Protein AF-A0A2T5J6Q8-F1 (afdb_monomer)

Solvent-accessible surface area (backbone atoms only — not comparable to full-atom values): 10378 Å² total; per-residue (Å²): 131,84,78,81,74,82,70,79,68,81,69,88,67,84,71,76,89,73,63,91,81,61,60,64,75,91,40,50,71,37,87,93,76,71,40,64,40,94,81,60,69,71,75,81,66,90,75,74,87,77,55,73,67,57,53,36,55,52,50,24,49,55,26,52,78,68,70,37,41,68,60,24,29,52,34,50,35,55,56,31,53,76,70,72,45,83,78,64,61,40,92,75,63,45,74,68,48,54,56,50,50,47,50,71,74,37,57,90,63,51,67,58,66,59,58,26,25,76,70,60,41,36,40,61,52,40,65,76,71,38,90,87,56,75,89,75,48,73,76,66,30,48,86,80,79,58,86,87,58,77,77,77,77,69,76,76,84,76,81,129

Secondary structure (DSSP, 8-state):
-------------------TT-S-GGGEEETTTTEEPTT--S--SPPPS--HHHHHHHHHHHHHHTT-HHHHHHHHHHHHHHTTPPP--GGG--HHHHHHHHHHHSTTTS-HHHHHHHTT-HHHHHHHH-SS-----GGGGSPPPPTTS----PPP----

Radius of gyration: 21.28 Å; Cα contacts (8 Å, |Δi|>4): 113; chains: 1; bounding box: 55×49×58 Å

InterPro domains:
  IPR011990 Tetratricopeptide-like helical domain superfamily [SSF48452] (25-149)
  IPR012944 RagB/SusD domain [PF07980] (44-141)

Structure (mmCIF, N/CA/C/O backbone):
data_AF-A0A2T5J6Q8-F1
#
_entry.id   AF-A0A2T5J6Q8-F1
#
loop_
_atom_site.group_PDB
_atom_site.id
_atom_site.type_symbol
_atom_site.label_atom_id
_atom_site.label_alt_id
_atom_site.label_comp_id
_atom_site.label_asym_id
_atom_site.label_entity_id
_atom_site.label_seq_id
_atom_site.pdbx_PDB_ins_code
_atom_site.Cartn_x
_atom_site.Cartn_y
_atom_site.Cartn_z
_atom_site.occupancy
_atom_site.B_iso_or_equiv
_atom_site.auth_seq_id
_atom_site.auth_comp_id
_atom_site.auth_asym_id
_atom_site.auth_atom_id
_atom_site.pdbx_PDB_model_num
ATOM 1 N N . MET A 1 1 ? 38.660 14.877 3.325 1.00 34.12 1 MET A N 1
ATOM 2 C CA . MET A 1 1 ? 37.898 13.715 3.828 1.00 34.12 1 MET A CA 1
ATOM 3 C C . MET A 1 1 ? 36.644 13.608 2.988 1.00 34.12 1 MET A C 1
ATOM 5 O O . MET A 1 1 ? 35.801 14.487 3.091 1.00 34.12 1 MET A O 1
ATOM 9 N N . GLY A 1 2 ? 36.585 12.633 2.079 1.00 36.31 2 GLY A N 1
ATOM 10 C CA . GLY A 1 2 ? 35.403 12.426 1.245 1.00 36.31 2 GLY A CA 1
ATOM 11 C C . GLY A 1 2 ? 34.222 12.092 2.143 1.00 36.31 2 GLY A C 1
ATOM 12 O O . GLY A 1 2 ? 34.279 11.117 2.890 1.00 36.31 2 GLY A O 1
ATOM 13 N N . SER A 1 3 ? 33.185 12.924 2.124 1.00 37.12 3 SER A N 1
ATOM 14 C CA . SER A 1 3 ? 31.903 12.533 2.685 1.00 37.12 3 SER A CA 1
ATOM 15 C C . SER A 1 3 ? 31.443 11.323 1.879 1.00 37.12 3 SER A C 1
ATOM 17 O O . SER A 1 3 ? 31.141 11.432 0.693 1.00 37.12 3 SER A O 1
ATOM 19 N N . ASN A 1 4 ? 31.459 10.144 2.498 1.00 41.66 4 ASN A N 1
ATOM 20 C CA . ASN A 1 4 ? 30.794 8.975 1.945 1.00 41.66 4 ASN A CA 1
ATOM 21 C C . ASN A 1 4 ? 29.304 9.315 1.898 1.00 41.66 4 ASN A C 1
ATOM 23 O O . ASN A 1 4 ? 28.592 9.251 2.899 1.00 41.66 4 ASN A O 1
ATOM 27 N N . ILE A 1 5 ? 28.864 9.808 0.744 1.00 46.66 5 ILE A N 1
ATOM 28 C CA . ILE A 1 5 ? 27.471 10.123 0.487 1.00 46.66 5 ILE A CA 1
ATOM 29 C C . ILE A 1 5 ? 26.769 8.776 0.372 1.00 46.66 5 ILE A C 1
ATOM 31 O O . ILE A 1 5 ? 26.856 8.102 -0.650 1.00 46.66 5 ILE A O 1
ATOM 35 N N . GLU A 1 6 ? 26.085 8.380 1.443 1.00 49.94 6 GLU A N 1
ATOM 36 C CA . GLU A 1 6 ? 25.073 7.328 1.406 1.00 49.94 6 GLU A CA 1
ATOM 37 C C 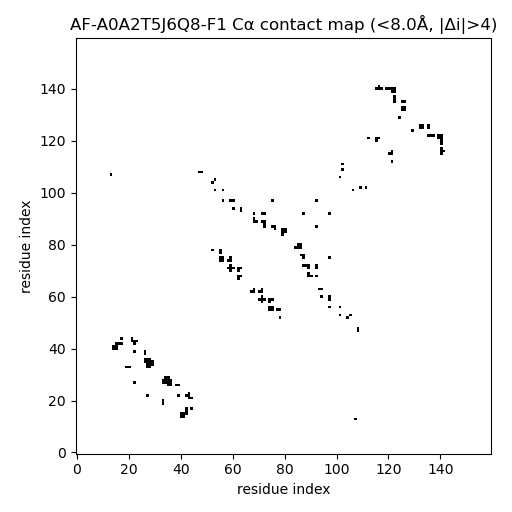. GLU A 1 6 ? 23.969 7.783 0.437 1.00 49.94 6 GLU A C 1
ATOM 39 O O . GLU A 1 6 ? 23.014 8.467 0.819 1.00 49.94 6 GLU A O 1
ATOM 44 N N . CYS A 1 7 ? 24.146 7.479 -0.849 1.00 46.38 7 CYS A N 1
ATOM 45 C CA . CYS A 1 7 ? 23.092 7.555 -1.843 1.00 46.38 7 CYS A CA 1
ATOM 46 C C . CYS A 1 7 ? 22.058 6.498 -1.458 1.00 46.38 7 CYS A C 1
ATOM 48 O O . CYS A 1 7 ? 22.337 5.300 -1.513 1.00 46.38 7 CYS A O 1
ATOM 50 N N . SER A 1 8 ? 20.864 6.931 -1.054 1.00 51.03 8 SER A N 1
ATOM 51 C CA . SER A 1 8 ? 19.710 6.041 -1.082 1.00 51.03 8 SER A CA 1
ATOM 52 C C . SER A 1 8 ? 19.425 5.788 -2.554 1.00 51.03 8 SER A C 1
ATOM 54 O O . SER A 1 8 ? 18.810 6.632 -3.205 1.00 51.03 8 SER A O 1
ATOM 56 N N . GLY A 1 9 ? 19.957 4.685 -3.088 1.00 47.84 9 GLY A N 1
ATOM 57 C CA . GLY A 1 9 ? 19.728 4.279 -4.467 1.00 47.84 9 GLY A CA 1
ATOM 58 C C . GLY A 1 9 ? 18.245 4.412 -4.780 1.00 47.84 9 GLY A C 1
ATOM 59 O O . GLY A 1 9 ? 17.407 3.920 -4.023 1.00 47.84 9 GLY A O 1
ATOM 60 N N . PHE A 1 10 ? 17.939 5.157 -5.843 1.00 46.19 10 PHE A N 1
ATOM 61 C CA . PHE A 1 10 ? 16.588 5.299 -6.359 1.00 46.19 10 PHE A CA 1
ATOM 62 C C . PHE A 1 10 ? 15.963 3.906 -6.417 1.00 46.19 10 PHE A C 1
ATOM 64 O O . PHE A 1 10 ? 16.498 2.999 -7.058 1.00 46.19 10 PHE A O 1
ATOM 71 N N . TYR A 1 11 ? 14.911 3.724 -5.623 1.00 50.94 11 TYR A N 1
ATOM 72 C CA . TYR A 1 11 ? 14.324 2.423 -5.349 1.00 50.94 11 TYR A CA 1
ATOM 73 C C . TYR A 1 11 ? 13.913 1.760 -6.660 1.00 50.94 11 TYR A C 1
ATOM 75 O O . TYR A 1 11 ? 13.492 2.452 -7.588 1.00 50.94 11 TYR A O 1
ATOM 83 N N . ALA A 1 12 ? 14.026 0.432 -6.739 1.00 49.84 12 ALA A N 1
ATOM 84 C CA . ALA A 1 12 ? 13.553 -0.316 -7.894 1.00 49.84 12 ALA A CA 1
ATOM 85 C C . ALA A 1 12 ? 12.055 -0.039 -8.088 1.00 49.84 12 ALA A C 1
ATOM 87 O O . ALA A 1 12 ? 11.201 -0.643 -7.444 1.00 49.84 12 ALA A O 1
ATOM 88 N N . TYR A 1 13 ? 11.735 0.914 -8.959 1.00 47.97 13 TYR A N 1
ATOM 89 C CA . TYR A 1 13 ? 10.407 1.045 -9.512 1.00 47.97 13 TYR A CA 1
ATOM 90 C C . TYR A 1 13 ? 10.279 -0.085 -10.517 1.00 47.97 13 TYR A C 1
ATOM 92 O O . TYR A 1 13 ? 11.116 -0.217 -11.417 1.00 47.97 13 TYR A O 1
ATOM 100 N N . GLN A 1 14 ? 9.273 -0.936 -10.341 1.00 55.75 14 GLN A N 1
ATOM 101 C CA . GLN A 1 14 ? 9.023 -1.974 -11.319 1.00 55.75 14 GLN A CA 1
ATOM 102 C C . GLN A 1 14 ? 8.670 -1.299 -12.647 1.00 55.75 14 GLN A C 1
ATOM 104 O O . GLN A 1 14 ? 7.573 -0.786 -12.837 1.00 55.75 14 GLN A O 1
ATOM 109 N N . SER A 1 15 ? 9.620 -1.304 -13.576 1.00 50.25 15 SER A N 1
ATOM 110 C CA . SER A 1 15 ? 9.472 -0.658 -14.879 1.00 50.25 15 SER A CA 1
ATOM 111 C C . SER A 1 15 ? 8.539 -1.427 -15.813 1.00 50.25 15 SER A C 1
ATOM 113 O O . SER A 1 15 ? 8.038 -0.859 -16.782 1.00 50.25 15 SER A O 1
ATOM 115 N N . LYS A 1 16 ? 8.298 -2.717 -15.533 1.00 56.44 16 LYS A N 1
ATOM 116 C CA . LYS A 1 16 ? 7.518 -3.591 -16.407 1.00 56.44 16 LYS A CA 1
ATOM 117 C C . LYS A 1 16 ? 6.712 -4.634 -15.635 1.00 56.44 16 LYS A C 1
ATOM 119 O O . LYS A 1 16 ? 7.256 -5.614 -15.131 1.00 56.44 16 LYS A O 1
ATOM 124 N N . CYS A 1 17 ? 5.401 -4.431 -15.587 1.00 58.34 17 CYS A N 1
ATOM 125 C CA . CYS A 1 17 ? 4.408 -5.437 -15.222 1.00 58.34 17 CYS A CA 1
ATOM 126 C C . CYS A 1 17 ? 3.451 -5.524 -16.418 1.00 58.34 17 CYS A C 1
ATOM 128 O O . CYS A 1 17 ? 2.534 -4.719 -16.544 1.00 58.34 17 CYS A O 1
ATOM 130 N N . THR A 1 18 ? 3.747 -6.390 -17.389 1.00 62.53 18 THR A N 1
ATOM 131 C CA . THR A 1 18 ? 2.958 -6.498 -18.627 1.00 62.53 18 THR A CA 1
ATOM 132 C C . THR A 1 18 ? 2.521 -7.937 -18.822 1.00 62.53 18 THR A C 1
ATOM 134 O O . THR A 1 18 ? 3.340 -8.851 -18.729 1.00 62.53 18 THR A O 1
ATOM 137 N N . THR A 1 19 ? 1.239 -8.140 -19.118 1.00 64.62 19 THR A N 1
ATOM 138 C CA . THR A 1 19 ? 0.710 -9.449 -19.503 1.00 64.62 19 THR A CA 1
ATOM 139 C C . THR A 1 19 ? 1.403 -9.911 -20.792 1.00 64.62 19 THR A C 1
ATOM 141 O O . THR A 1 19 ? 1.525 -9.107 -21.726 1.00 64.62 19 THR A O 1
ATOM 144 N N . PRO A 1 20 ? 1.871 -11.169 -20.889 1.00 66.44 20 PRO A N 1
ATOM 145 C CA . PRO A 1 20 ? 2.430 -11.702 -22.128 1.00 66.44 20 PRO A CA 1
ATOM 146 C C . PRO A 1 20 ? 1.489 -11.442 -23.314 1.00 66.44 20 PRO A C 1
ATOM 148 O O . PRO A 1 20 ? 0.301 -11.739 -23.240 1.00 66.44 20 PRO A O 1
ATOM 151 N N . GLY A 1 21 ? 2.006 -10.835 -24.387 1.00 68.12 21 GLY A N 1
ATOM 152 C CA . GLY A 1 21 ? 1.213 -10.467 -25.569 1.00 68.12 21 GLY A CA 1
ATOM 153 C C . GLY A 1 21 ? 0.525 -9.093 -25.524 1.00 68.12 21 GLY A C 1
ATOM 154 O O . GLY A 1 21 ? -0.020 -8.677 -26.538 1.00 68.12 21 GLY A O 1
ATOM 155 N N . GLY A 1 22 ? 0.602 -8.338 -24.421 1.00 72.38 22 GLY A N 1
ATOM 156 C CA . GLY A 1 22 ? 0.033 -6.981 -24.301 1.00 72.38 22 GLY A CA 1
ATOM 157 C C . GLY A 1 22 ? 0.814 -5.865 -25.016 1.00 72.38 22 GLY A C 1
ATOM 158 O O . GLY A 1 22 ? 0.561 -4.687 -24.778 1.00 72.38 22 GLY A O 1
ATOM 159 N N . HIS A 1 23 ? 1.794 -6.213 -25.853 1.00 76.88 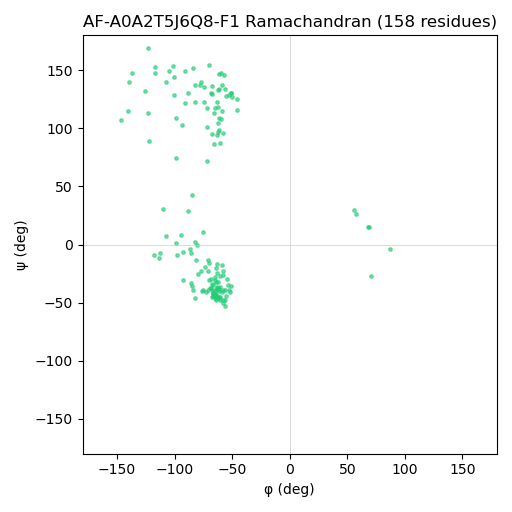23 HIS A N 1
ATOM 160 C CA . HIS A 1 23 ? 2.593 -5.262 -26.626 1.00 76.88 23 HIS A CA 1
ATOM 161 C C . HIS A 1 23 ? 2.090 -5.195 -28.075 1.00 76.88 23 HIS A C 1
ATOM 163 O O . HIS A 1 23 ? 1.718 -6.230 -28.631 1.00 76.88 23 HIS A O 1
ATOM 169 N N . PRO A 1 24 ? 2.119 -4.017 -28.725 1.00 80.94 24 PRO A N 1
ATOM 170 C CA . PRO A 1 24 ? 1.757 -3.911 -30.133 1.00 80.94 24 PRO A CA 1
ATOM 171 C C . PRO A 1 24 ? 2.673 -4.788 -31.006 1.00 80.94 24 PRO A C 1
ATOM 173 O O . PRO A 1 24 ? 3.854 -4.997 -30.705 1.00 80.94 24 PRO A O 1
ATOM 176 N N . SER A 1 25 ? 2.119 -5.322 -32.099 1.00 77.94 25 SER A N 1
ATOM 177 C CA . SER A 1 25 ? 2.758 -6.353 -32.936 1.00 77.94 25 SER A CA 1
ATOM 178 C C . SER A 1 25 ? 4.114 -5.933 -33.515 1.00 77.94 25 SER A C 1
ATOM 180 O O . SER A 1 25 ? 4.984 -6.773 -33.732 1.00 77.94 25 SER A O 1
ATOM 182 N N . ASN A 1 26 ? 4.346 -4.630 -33.691 1.00 81.38 26 ASN A N 1
ATOM 183 C CA . ASN A 1 26 ? 5.613 -4.064 -34.157 1.00 81.38 26 ASN A CA 1
ATOM 184 C C . ASN A 1 26 ? 6.796 -4.289 -33.188 1.00 81.38 26 ASN A C 1
ATOM 186 O O . ASN A 1 26 ? 7.956 -4.205 -33.612 1.00 81.38 26 ASN A O 1
ATOM 190 N N . LEU A 1 27 ? 6.527 -4.574 -31.910 1.00 78.06 27 LEU A N 1
ATOM 191 C CA . LEU A 1 27 ? 7.535 -4.766 -30.859 1.00 78.06 27 LEU A CA 1
ATOM 192 C C . LEU A 1 27 ? 7.861 -6.236 -30.571 1.00 78.06 27 LEU A C 1
ATOM 194 O O . LEU A 1 27 ? 8.832 -6.517 -29.864 1.00 78.06 27 LEU A O 1
ATOM 198 N N . ILE A 1 28 ? 7.094 -7.162 -31.144 1.00 80.56 28 ILE A N 1
ATOM 199 C CA . ILE A 1 28 ? 7.330 -8.601 -31.037 1.00 80.56 28 ILE A CA 1
ATOM 200 C C . ILE A 1 28 ? 8.391 -8.985 -32.077 1.00 80.56 28 ILE A C 1
ATOM 202 O O . ILE A 1 28 ? 8.248 -8.709 -33.266 1.00 80.56 28 ILE A O 1
ATOM 206 N N . MET A 1 29 ? 9.496 -9.576 -31.623 1.00 80.12 29 MET A N 1
ATOM 207 C CA . MET A 1 29 ? 10.569 -10.070 -32.492 1.00 80.12 29 MET A CA 1
ATOM 208 C C . MET A 1 29 ? 10.255 -11.475 -33.007 1.00 80.12 29 MET A C 1
ATOM 210 O O . MET A 1 29 ? 10.513 -11.777 -34.168 1.00 80.12 29 MET A O 1
ATOM 214 N N . ASN A 1 30 ? 9.688 -12.327 -32.151 1.00 79.25 30 ASN A N 1
ATOM 215 C CA . ASN A 1 30 ? 9.290 -13.681 -32.513 1.00 79.25 30 ASN A CA 1
ATOM 216 C C . ASN A 1 30 ? 7.953 -14.029 -31.845 1.00 79.25 30 ASN A C 1
ATOM 218 O O . ASN A 1 30 ? 7.856 -14.114 -30.621 1.00 79.25 30 ASN A O 1
ATOM 222 N N . ALA A 1 31 ? 6.922 -14.230 -32.668 1.00 72.62 31 ALA A N 1
ATOM 223 C CA . ALA A 1 31 ? 5.564 -14.515 -32.211 1.00 72.62 31 ALA A CA 1
ATOM 224 C C . ALA A 1 31 ? 5.402 -15.917 -31.597 1.00 72.62 31 ALA A C 1
ATOM 226 O O . ALA A 1 31 ? 4.494 -16.122 -30.802 1.00 72.62 31 ALA A O 1
ATOM 227 N N . SER A 1 32 ? 6.282 -16.871 -31.925 1.00 76.12 32 SER A N 1
ATOM 228 C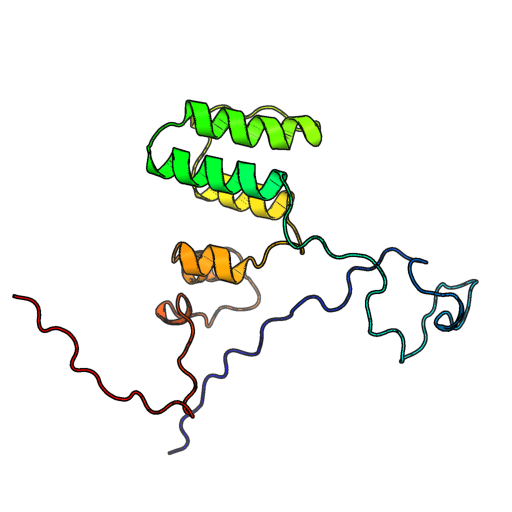 CA . SER A 1 32 ? 6.229 -18.239 -31.384 1.00 76.12 32 SER A CA 1
ATOM 229 C C . SER A 1 32 ? 6.818 -18.347 -29.974 1.00 76.12 32 SER A C 1
ATOM 231 O O . SER A 1 32 ? 6.447 -19.241 -29.224 1.00 76.12 32 SER A O 1
ATOM 233 N N . THR A 1 33 ? 7.727 -17.442 -29.600 1.00 74.94 33 THR A N 1
ATOM 234 C CA . THR A 1 33 ? 8.404 -17.439 -28.289 1.00 74.94 33 THR A CA 1
ATOM 235 C C . THR A 1 33 ? 8.023 -16.251 -27.403 1.00 74.94 33 THR A C 1
ATOM 237 O O . THR A 1 33 ? 8.434 -16.200 -26.248 1.00 74.94 33 THR A O 1
ATOM 240 N N . GLY A 1 34 ? 7.262 -15.278 -27.921 1.00 72.00 34 GLY A N 1
ATOM 241 C CA . GLY A 1 34 ? 6.890 -14.060 -27.189 1.00 72.00 34 GLY A CA 1
ATOM 242 C C . GLY A 1 34 ? 8.063 -13.104 -26.928 1.00 72.00 34 GLY A C 1
ATOM 243 O O . GLY A 1 34 ? 7.949 -12.199 -26.102 1.00 72.00 34 GLY A O 1
ATOM 244 N N . LEU A 1 35 ? 9.192 -13.297 -27.621 1.00 78.25 35 LEU A N 1
ATOM 245 C CA . LEU A 1 35 ? 10.400 -12.482 -27.479 1.00 78.25 35 LEU A CA 1
ATOM 246 C C . LEU A 1 35 ? 10.168 -11.058 -28.001 1.00 78.25 35 LEU A C 1
ATOM 248 O O . LEU A 1 35 ? 9.696 -10.856 -29.123 1.00 78.25 35 LEU A O 1
ATOM 252 N N . LEU A 1 36 ? 10.538 -10.068 -27.188 1.00 75.94 36 LEU A N 1
ATOM 253 C CA . LEU A 1 36 ? 10.360 -8.643 -27.468 1.00 75.94 36 LEU A CA 1
ATOM 254 C C . LEU A 1 36 ? 11.666 -7.992 -27.935 1.00 75.94 36 LEU A C 1
ATOM 256 O O . LEU A 1 36 ? 12.761 -8.425 -27.580 1.00 75.94 36 LEU A O 1
ATOM 260 N N . LYS A 1 37 ? 11.553 -6.915 -28.717 1.00 79.38 37 LYS A N 1
ATOM 261 C CA . LYS A 1 37 ? 12.699 -6.088 -29.128 1.00 79.38 37 LYS A CA 1
ATOM 262 C C . LYS A 1 37 ? 13.260 -5.286 -27.946 1.00 79.38 37 LYS A C 1
ATOM 264 O O . LYS A 1 37 ? 12.521 -4.912 -27.040 1.00 79.38 37 LYS A O 1
ATOM 269 N N . SER A 1 38 ? 14.545 -4.919 -28.006 1.00 77.50 38 SER A N 1
ATOM 270 C CA . SER A 1 38 ? 15.203 -4.061 -26.997 1.00 77.50 38 SER A CA 1
ATOM 271 C C . SER A 1 38 ? 14.550 -2.678 -26.834 1.00 77.50 38 SER A C 1
ATOM 273 O O . SER A 1 38 ? 14.782 -2.006 -25.835 1.00 77.50 38 SER A O 1
ATOM 275 N N . THR A 1 39 ? 13.737 -2.245 -27.800 1.00 74.62 39 THR A N 1
ATOM 276 C CA . THR A 1 39 ? 12.970 -0.992 -27.762 1.00 74.62 39 THR A CA 1
ATOM 277 C C . THR A 1 39 ? 11.609 -1.126 -27.061 1.00 74.62 39 THR A C 1
ATOM 279 O O . THR A 1 39 ? 10.929 -0.126 -26.859 1.00 74.62 39 THR A O 1
ATOM 282 N N . ALA A 1 40 ? 11.206 -2.331 -26.635 1.00 71.81 40 ALA A N 1
ATOM 283 C CA . ALA A 1 40 ? 9.936 -2.610 -25.953 1.00 71.81 40 ALA A CA 1
ATOM 284 C C . ALA A 1 40 ? 9.995 -2.360 -24.427 1.00 71.81 40 ALA A C 1
ATOM 286 O O . ALA A 1 40 ? 9.512 -3.171 -23.624 1.00 71.81 40 ALA A O 1
ATOM 287 N N . GLY A 1 41 ? 10.633 -1.252 -24.035 1.00 68.69 41 GLY A N 1
ATOM 288 C CA . GLY A 1 41 ? 10.813 -0.839 -22.638 1.00 68.69 41 GLY A CA 1
ATOM 289 C C . GLY A 1 41 ? 9.605 -0.119 -22.029 1.00 68.69 41 GLY A C 1
ATOM 290 O O . GLY A 1 41 ? 9.550 0.036 -20.815 1.00 68.69 41 GLY A O 1
ATOM 291 N N . ALA A 1 42 ? 8.637 0.301 -22.848 1.00 71.62 42 ALA A N 1
ATOM 292 C CA . ALA A 1 42 ? 7.430 0.984 -22.391 1.00 71.62 42 ALA A CA 1
ATOM 293 C C . ALA A 1 42 ? 6.279 0.004 -22.100 1.00 71.62 42 ALA A C 1
ATOM 295 O O . ALA A 1 42 ? 6.145 -1.045 -22.743 1.00 71.62 42 ALA A O 1
ATOM 296 N N . THR A 1 43 ? 5.428 0.378 -21.144 1.00 69.19 43 THR A N 1
ATOM 297 C CA . THR A 1 43 ? 4.135 -0.275 -20.900 1.00 69.19 43 THR A CA 1
ATOM 298 C C . THR A 1 43 ? 3.082 0.405 -21.776 1.00 69.19 43 THR A C 1
ATOM 300 O O . THR A 1 43 ? 3.014 1.628 -21.804 1.00 69.19 43 THR A O 1
ATOM 303 N N . TYR A 1 44 ? 2.291 -0.382 -22.507 1.00 74.25 44 TYR A N 1
ATOM 304 C CA . TYR A 1 44 ? 1.261 0.108 -23.442 1.00 74.25 44 TYR A CA 1
ATOM 305 C C . TYR A 1 44 ? -0.166 -0.114 -22.924 1.00 74.25 44 TYR A C 1
ATOM 307 O O . TYR A 1 44 ? -1.128 0.081 -23.658 1.00 74.25 44 TYR A O 1
ATOM 315 N N . LEU A 1 45 ? -0.287 -0.563 -21.676 1.00 75.12 45 LEU A N 1
ATOM 316 C CA . LEU A 1 45 ? -1.550 -0.772 -20.982 1.00 75.12 45 LEU A CA 1
ATOM 317 C C . LEU A 1 45 ? -1.764 0.353 -19.974 1.00 75.12 45 LEU A C 1
ATOM 319 O O . LEU A 1 45 ? -0.797 0.874 -19.410 1.00 75.12 45 LEU A O 1
ATOM 323 N N . ASP A 1 46 ? -3.029 0.679 -19.731 1.00 79.31 46 ASP A N 1
ATOM 324 C CA . ASP A 1 46 ? -3.408 1.684 -18.748 1.00 79.31 46 ASP A CA 1
ATOM 325 C C . ASP A 1 46 ? -2.961 1.260 -17.344 1.00 79.31 46 ASP A C 1
ATOM 327 O O . ASP A 1 46 ? -3.168 0.122 -16.913 1.00 79.31 46 ASP A O 1
ATOM 331 N N . GLN A 1 47 ? -2.342 2.192 -16.620 1.00 78.25 47 GLN A N 1
ATOM 332 C CA . GLN A 1 47 ? -1.988 2.012 -15.217 1.00 78.25 47 GLN A CA 1
ATOM 333 C C . GLN A 1 47 ? -3.013 2.715 -14.334 1.00 78.25 47 GLN A C 1
ATOM 335 O O . GLN A 1 47 ? -3.288 3.906 -14.497 1.00 78.25 47 GLN A O 1
ATOM 340 N N . TYR A 1 48 ? -3.553 1.987 -13.363 1.00 81.81 48 TYR A N 1
ATOM 341 C CA . TYR A 1 48 ? -4.477 2.551 -12.391 1.00 81.81 48 TYR A CA 1
ATOM 342 C C . TYR A 1 48 ? -3.717 3.469 -11.429 1.00 81.81 48 TYR A C 1
ATOM 344 O O . TYR A 1 48 ? -2.826 3.022 -10.715 1.00 81.81 48 TYR A O 1
ATOM 352 N N . MET A 1 49 ? -4.066 4.758 -11.422 1.00 81.25 49 MET A N 1
ATOM 353 C CA . MET A 1 49 ? -3.533 5.720 -10.445 1.00 81.25 49 MET A CA 1
ATOM 354 C C . MET A 1 49 ? -4.334 5.732 -9.146 1.00 81.25 49 MET A C 1
ATOM 356 O O . MET A 1 49 ? -3.759 5.940 -8.086 1.00 81.25 49 MET A O 1
ATOM 360 N N . PHE A 1 50 ? -5.643 5.501 -9.242 1.00 84.31 50 PHE A N 1
ATOM 361 C CA . PHE A 1 50 ? -6.553 5.411 -8.108 1.00 84.31 50 PHE A CA 1
ATOM 362 C C . PHE A 1 50 ? -7.532 4.272 -8.354 1.00 84.31 50 PHE A C 1
ATOM 364 O O . PHE A 1 50 ? -8.033 4.102 -9.471 1.00 84.31 50 PHE A O 1
ATOM 371 N N . ARG A 1 51 ? -7.840 3.510 -7.305 1.00 87.69 51 ARG A N 1
ATOM 372 C CA . ARG A 1 51 ? -8.868 2.468 -7.350 1.00 87.69 51 ARG A CA 1
ATOM 373 C C . ARG A 1 51 ? -9.712 2.515 -6.087 1.00 87.69 51 ARG A C 1
ATOM 375 O O . ARG A 1 51 ? -9.206 2.770 -5.004 1.00 87.69 51 ARG A O 1
ATOM 382 N N . LEU A 1 52 ? -10.991 2.176 -6.217 1.00 91.12 52 LEU A N 1
ATOM 383 C CA . LEU A 1 52 ? -11.935 2.146 -5.098 1.00 91.12 52 LEU A CA 1
ATOM 384 C C . LEU A 1 52 ? -11.452 1.289 -3.909 1.00 91.12 52 LEU A C 1
ATOM 386 O O . LEU A 1 52 ? -11.681 1.646 -2.759 1.00 91.12 52 LEU A O 1
ATOM 390 N N . ALA A 1 53 ? -10.748 0.182 -4.175 1.00 92.06 53 ALA A N 1
ATOM 391 C CA . ALA A 1 53 ? -10.178 -0.665 -3.125 1.00 92.06 53 ALA A CA 1
ATOM 392 C C . ALA A 1 53 ? -9.171 0.089 -2.237 1.00 92.06 53 ALA A C 1
ATOM 394 O O . ALA A 1 53 ? -9.149 -0.113 -1.026 1.00 92.06 53 ALA A O 1
ATOM 395 N N . GLU A 1 54 ? -8.385 1.003 -2.815 1.00 91.38 54 GLU A N 1
ATOM 396 C CA . GLU A 1 54 ? -7.472 1.855 -2.054 1.00 91.38 54 GLU A CA 1
ATOM 397 C C . GLU A 1 54 ? -8.238 2.783 -1.109 1.00 91.38 54 GLU A C 1
ATOM 399 O O . GLU A 1 54 ? -7.839 2.941 0.043 1.00 91.38 54 GLU A O 1
ATOM 404 N N . THR A 1 55 ? -9.364 3.343 -1.558 1.00 93.56 55 THR A N 1
ATOM 405 C CA . THR A 1 55 ? -10.215 4.206 -0.732 1.00 93.56 55 THR A CA 1
ATOM 406 C C . THR A 1 55 ? -10.762 3.460 0.482 1.00 93.56 55 THR A C 1
ATOM 408 O O . THR A 1 55 ? -10.640 3.974 1.588 1.00 93.56 55 THR A O 1
ATOM 411 N N . TYR A 1 56 ? -11.267 2.231 0.318 1.00 95.19 56 TYR A N 1
ATOM 412 C CA . TYR A 1 56 ? -11.702 1.405 1.456 1.00 95.19 56 TYR A CA 1
ATOM 413 C C . TYR A 1 56 ? -10.568 1.144 2.449 1.00 95.19 56 TYR A C 1
ATOM 415 O O . TYR A 1 56 ? -10.769 1.230 3.655 1.00 95.19 56 TYR A O 1
ATOM 423 N N . LEU A 1 57 ? -9.359 0.872 1.957 1.00 93.56 57 LEU A N 1
ATOM 424 C CA . LEU A 1 57 ? -8.201 0.626 2.815 1.00 93.56 57 LEU A CA 1
ATOM 425 C C . LEU A 1 57 ? -7.712 1.898 3.532 1.00 93.56 57 LEU A C 1
ATOM 427 O O . LEU A 1 57 ? -7.188 1.797 4.636 1.00 93.56 57 LEU A O 1
ATOM 431 N N . ILE A 1 58 ? -7.875 3.083 2.934 1.00 93.69 58 ILE A N 1
ATOM 432 C CA . ILE A 1 58 ? -7.604 4.376 3.591 1.00 93.69 58 ILE A CA 1
ATOM 433 C C . ILE A 1 58 ? -8.690 4.689 4.633 1.00 93.69 58 ILE A C 1
ATOM 435 O O . ILE A 1 58 ? -8.370 5.142 5.729 1.00 93.69 58 ILE A O 1
ATOM 439 N N . CYS A 1 59 ? -9.963 4.417 4.330 1.00 95.00 59 CYS A N 1
ATOM 440 C CA . CYS A 1 59 ? -11.065 4.557 5.287 1.00 95.00 59 CYS A CA 1
ATOM 441 C C . CYS A 1 59 ? -10.886 3.628 6.494 1.00 95.00 59 CYS A C 1
ATOM 443 O O . CYS A 1 59 ? -10.979 4.088 7.630 1.00 95.00 59 CYS A O 1
ATOM 445 N N . ALA A 1 60 ? -10.536 2.361 6.262 1.00 94.69 60 ALA A N 1
ATOM 446 C CA . ALA A 1 60 ? -10.233 1.397 7.316 1.00 94.69 60 ALA A CA 1
ATOM 447 C C . ALA A 1 60 ? -9.084 1.874 8.220 1.00 94.69 60 ALA A C 1
ATOM 449 O O . ALA A 1 60 ? -9.146 1.719 9.435 1.00 94.69 60 ALA A O 1
ATOM 450 N N . GLU A 1 61 ? -8.053 2.496 7.647 1.00 93.69 61 GLU A N 1
ATOM 451 C CA . GLU A 1 61 ? -6.964 3.099 8.416 1.00 93.69 61 GLU A CA 1
ATOM 452 C C . GLU A 1 61 ? -7.457 4.266 9.288 1.00 93.69 61 GLU A C 1
ATOM 454 O O . GLU A 1 61 ? -7.205 4.285 10.489 1.00 93.69 61 GLU A O 1
ATOM 459 N N . ALA A 1 62 ? -8.248 5.185 8.727 1.00 94.19 62 ALA A N 1
ATOM 460 C CA . ALA A 1 62 ? -8.814 6.302 9.483 1.00 94.19 62 ALA A CA 1
ATOM 461 C C . ALA A 1 62 ? -9.758 5.835 10.610 1.00 94.19 62 ALA A C 1
ATOM 463 O O . ALA A 1 62 ? -9.763 6.399 11.704 1.00 94.19 62 ALA A O 1
ATOM 464 N N . TYR A 1 63 ? -10.546 4.780 10.381 1.00 95.25 63 TYR A N 1
ATOM 465 C CA . TYR A 1 63 ? -11.383 4.184 11.424 1.00 95.25 63 TYR A CA 1
ATOM 466 C C . TYR A 1 63 ? -10.571 3.489 12.516 1.00 95.25 63 TYR A C 1
ATOM 468 O O . TYR A 1 63 ? -11.017 3.468 13.667 1.00 95.25 63 TYR A O 1
ATOM 476 N N . MET A 1 64 ? -9.390 2.962 12.184 1.00 93.50 64 MET A N 1
ATOM 477 C CA . MET A 1 64 ? -8.458 2.423 13.171 1.00 93.50 64 MET A CA 1
ATOM 478 C C . MET A 1 64 ? -7.969 3.531 14.110 1.00 93.50 64 MET A C 1
ATOM 480 O O . MET A 1 64 ? -8.000 3.348 15.325 1.00 93.50 64 MET A O 1
ATOM 484 N N . ASP A 1 65 ? -7.625 4.703 13.569 1.00 91.56 65 ASP A N 1
ATOM 485 C CA . ASP A 1 65 ? -7.211 5.870 14.365 1.00 91.56 65 ASP A CA 1
ATOM 486 C C . ASP A 1 65 ? -8.349 6.406 15.256 1.00 91.56 65 ASP A C 1
ATOM 488 O O . ASP A 1 65 ? -8.118 6.894 16.363 1.00 91.56 65 ASP A O 1
ATOM 492 N N . LEU A 1 66 ? -9.601 6.255 14.812 1.00 93.88 66 LEU A N 1
ATOM 493 C CA . LEU A 1 66 ? -10.804 6.576 15.589 1.00 93.88 66 LEU A CA 1
ATOM 494 C C . LEU A 1 66 ? -11.224 5.468 16.575 1.00 93.88 66 LEU A C 1
ATOM 496 O O . LEU A 1 66 ? -12.244 5.613 17.248 1.00 93.88 66 LEU A O 1
ATOM 500 N N . ASN A 1 67 ? -10.466 4.370 16.679 1.00 92.50 67 ASN A N 1
ATOM 501 C CA . ASN A 1 67 ? -10.777 3.191 17.498 1.00 92.50 67 ASN A CA 1
ATOM 502 C C . ASN A 1 67 ? -12.132 2.522 17.174 1.00 92.50 67 ASN A C 1
ATOM 504 O O . ASN A 1 67 ? -12.729 1.857 18.024 1.00 92.50 67 ASN A O 1
ATOM 508 N N . ASN A 1 68 ? -12.635 2.659 15.944 1.00 93.31 68 ASN A N 1
ATOM 509 C CA . ASN A 1 68 ? -13.899 2.059 15.515 1.00 93.31 68 ASN A CA 1
ATOM 510 C C . ASN A 1 68 ? -13.673 0.751 14.738 1.00 93.31 68 ASN A C 1
ATOM 512 O O . ASN A 1 68 ? -13.843 0.687 13.519 1.00 93.31 68 ASN A O 1
ATOM 516 N N . LEU A 1 69 ? -13.328 -0.317 15.460 1.00 92.25 69 LEU A N 1
ATOM 517 C CA . LEU A 1 69 ? -12.972 -1.619 14.875 1.00 92.25 69 LEU A CA 1
ATOM 518 C C . LEU A 1 69 ? -14.098 -2.271 14.050 1.00 92.25 69 LEU A C 1
ATOM 520 O O . LEU A 1 69 ? -13.820 -3.034 13.125 1.00 92.25 69 LEU A O 1
ATOM 524 N N . ASN A 1 70 ? -15.364 -1.966 14.349 1.00 93.69 70 ASN A N 1
ATOM 525 C CA . ASN A 1 70 ? -16.502 -2.502 13.596 1.00 93.69 70 ASN A CA 1
ATOM 526 C C . ASN A 1 70 ? -16.525 -1.960 12.160 1.00 93.69 70 ASN A C 1
ATOM 528 O O . ASN A 1 70 ? -16.711 -2.729 11.217 1.00 93.69 70 ASN A O 1
ATOM 532 N N . SER A 1 71 ? -16.288 -0.655 11.993 1.00 93.94 71 SER A N 1
ATOM 533 C CA . SER A 1 71 ? -16.185 -0.031 10.669 1.00 93.94 71 SER A CA 1
ATOM 534 C C . SER A 1 71 ? -14.943 -0.504 9.913 1.00 93.94 71 SER A C 1
ATOM 536 O O . SER A 1 71 ? -15.044 -0.812 8.729 1.00 93.94 71 SER A O 1
ATOM 538 N N . VAL A 1 72 ? -13.805 -0.677 10.602 1.00 94.44 72 VAL A N 1
ATOM 539 C CA . VAL A 1 72 ? -12.584 -1.242 9.995 1.00 94.44 72 VAL A CA 1
ATOM 540 C C . VAL A 1 72 ? -12.860 -2.623 9.391 1.00 94.44 72 VAL A C 1
ATOM 542 O O . VAL A 1 72 ? -12.505 -2.893 8.244 1.00 94.44 72 VAL A O 1
ATOM 545 N N . ALA A 1 73 ? -13.526 -3.502 10.146 1.00 94.62 73 ALA A N 1
ATOM 546 C CA . ALA A 1 73 ? -13.865 -4.838 9.668 1.00 94.62 73 ALA A CA 1
ATOM 547 C C . ALA A 1 73 ? -14.819 -4.804 8.468 1.00 94.62 73 ALA A C 1
ATOM 549 O O . ALA A 1 73 ? -14.664 -5.611 7.555 1.00 94.62 73 ALA A O 1
ATOM 550 N N . ALA A 1 74 ? -15.782 -3.879 8.441 1.00 94.88 74 ALA A N 1
ATOM 551 C CA . ALA A 1 74 ? -16.716 -3.737 7.326 1.00 94.88 74 ALA A CA 1
ATOM 552 C C . ALA A 1 74 ? -16.003 -3.342 6.018 1.00 94.88 74 ALA A C 1
ATOM 554 O O . ALA A 1 74 ? -16.220 -3.977 4.981 1.00 94.88 74 ALA A O 1
ATOM 555 N N . ASP A 1 75 ? -15.101 -2.360 6.076 1.00 95.12 75 ASP A N 1
ATOM 556 C CA . ASP A 1 75 ? -14.344 -1.902 4.906 1.00 95.12 75 ASP A CA 1
ATOM 557 C C . ASP A 1 75 ? -13.404 -2.996 4.377 1.00 95.12 75 ASP A C 1
ATOM 559 O O . ASP A 1 75 ? -13.400 -3.303 3.181 1.00 95.12 75 ASP A O 1
ATOM 563 N N . ILE A 1 76 ? -12.665 -3.669 5.267 1.00 94.56 76 ILE A N 1
ATOM 564 C CA . ILE A 1 76 ? -11.773 -4.772 4.881 1.00 94.56 76 ILE A CA 1
ATOM 565 C C . ILE A 1 76 ? -12.570 -5.949 4.310 1.00 94.56 76 ILE A C 1
ATOM 567 O O . ILE A 1 76 ? -12.197 -6.510 3.278 1.00 94.56 76 ILE A O 1
ATOM 571 N N . ASN A 1 77 ? -13.692 -6.316 4.934 1.00 94.94 77 ASN A N 1
ATOM 572 C CA . ASN A 1 77 ? -14.525 -7.413 4.447 1.00 94.94 77 ASN A CA 1
ATOM 573 C C . ASN A 1 77 ? -15.143 -7.106 3.078 1.00 94.94 77 ASN A C 1
ATOM 575 O O . ASN A 1 77 ? -15.336 -8.035 2.299 1.00 94.94 77 ASN A O 1
ATOM 579 N N . THR A 1 78 ? -15.373 -5.835 2.735 1.00 94.31 78 THR A N 1
ATOM 580 C CA . THR A 1 78 ? -15.817 -5.437 1.388 1.00 94.31 78 THR A CA 1
ATOM 581 C C . THR A 1 78 ? -14.763 -5.775 0.330 1.00 94.31 78 THR A C 1
ATOM 583 O O . THR A 1 78 ? -15.080 -6.375 -0.700 1.00 94.31 78 THR A O 1
ATOM 586 N N . VAL A 1 79 ? -13.489 -5.467 0.598 1.00 93.19 79 VAL A N 1
ATOM 587 C CA . VAL A 1 79 ? -12.373 -5.811 -0.302 1.00 93.19 79 VAL A CA 1
ATOM 588 C C . VAL A 1 79 ? -12.171 -7.329 -0.377 1.00 93.19 79 VAL A C 1
ATOM 590 O O . VAL A 1 79 ? -12.006 -7.884 -1.464 1.00 93.19 79 VAL A O 1
ATOM 593 N N . ARG A 1 80 ? -12.259 -8.023 0.762 1.00 93.44 80 ARG A N 1
ATOM 594 C CA . ARG A 1 80 ? -12.084 -9.482 0.854 1.00 93.44 80 ARG A CA 1
ATOM 595 C C . ARG A 1 80 ? -13.210 -10.277 0.203 1.00 93.44 80 ARG A C 1
ATOM 597 O O . ARG A 1 80 ? -12.945 -11.295 -0.430 1.00 93.44 80 ARG A O 1
ATOM 604 N N . ALA A 1 81 ? -14.453 -9.812 0.307 1.00 93.94 81 ALA A N 1
ATOM 605 C CA . ALA A 1 81 ? -15.595 -10.444 -0.347 1.00 93.94 81 ALA A CA 1
ATOM 606 C C . ALA A 1 81 ? -15.423 -10.445 -1.870 1.00 93.94 81 ALA A C 1
ATOM 608 O O . ALA A 1 81 ? -15.706 -11.444 -2.526 1.00 93.94 81 ALA A O 1
ATOM 609 N N . ARG A 1 82 ? -14.868 -9.364 -2.433 1.00 91.81 82 ARG A N 1
ATOM 610 C CA . ARG A 1 82 ? -14.570 -9.271 -3.868 1.00 91.81 82 ARG A CA 1
ATOM 611 C C . ARG A 1 82 ? -13.541 -10.314 -4.327 1.00 91.81 82 ARG A C 1
ATOM 613 O O . ARG A 1 82 ? -13.600 -10.762 -5.467 1.00 91.81 82 ARG A O 1
ATOM 620 N N . SER A 1 83 ? -12.596 -10.696 -3.468 1.00 88.00 83 SER A N 1
ATOM 621 C CA . SER A 1 83 ? -11.588 -11.730 -3.747 1.00 88.00 83 SER A CA 1
ATOM 622 C C . SER A 1 83 ? -11.975 -13.129 -3.244 1.00 88.00 83 SER A C 1
ATOM 624 O O . SER A 1 83 ? -11.157 -14.044 -3.327 1.00 88.00 83 SER A O 1
ATOM 626 N N . ASN A 1 84 ? -13.212 -13.322 -2.761 1.00 89.88 84 ASN A N 1
ATOM 627 C CA . ASN A 1 84 ? -13.701 -14.562 -2.142 1.00 89.88 84 ASN A CA 1
ATOM 628 C C . ASN A 1 84 ? -12.854 -15.044 -0.944 1.00 89.88 84 ASN A C 1
ATOM 630 O O . ASN A 1 84 ? -12.761 -16.244 -0.680 1.00 89.88 84 ASN A O 1
ATOM 634 N N . ALA A 1 85 ? -12.223 -14.124 -0.213 1.00 89.94 85 ALA A N 1
ATOM 635 C CA . ALA A 1 85 ? -11.468 -14.442 0.994 1.00 89.94 85 ALA A CA 1
ATOM 636 C C . ALA A 1 85 ? -12.380 -14.516 2.231 1.00 89.94 85 ALA A C 1
ATOM 638 O O . ALA A 1 85 ? -13.399 -13.829 2.319 1.00 89.94 85 ALA A O 1
ATOM 639 N N . SER A 1 86 ? -11.993 -15.322 3.225 1.00 91.75 86 SER A N 1
ATOM 640 C CA . SER A 1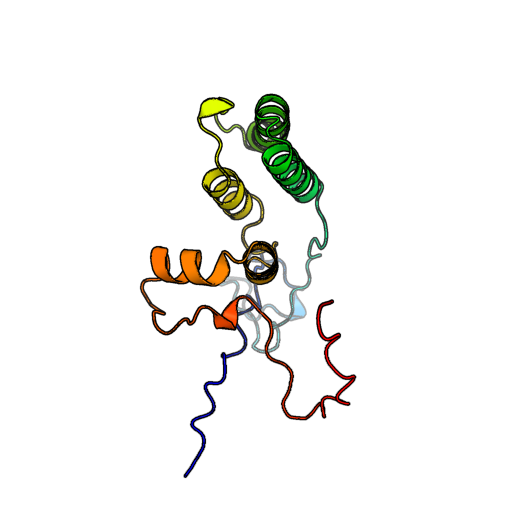 86 ? -12.749 -15.466 4.477 1.00 91.75 86 SER A CA 1
ATOM 641 C C . SER A 1 86 ? -12.891 -14.133 5.207 1.00 91.75 86 SER A C 1
ATOM 643 O O . SER A 1 86 ? -11.911 -13.391 5.327 1.00 91.75 86 SER A O 1
ATOM 645 N N . ALA A 1 87 ? -14.082 -13.854 5.736 1.00 91.25 87 ALA A N 1
ATOM 646 C CA . ALA A 1 87 ? -14.335 -12.657 6.530 1.00 91.25 87 ALA A CA 1
ATOM 647 C C . ALA A 1 87 ? -13.465 -12.621 7.797 1.00 91.25 87 ALA A C 1
ATOM 649 O O . ALA A 1 87 ? -13.147 -13.655 8.390 1.00 91.25 87 ALA A O 1
ATOM 650 N N . VAL A 1 88 ? -13.083 -11.414 8.201 1.00 91.31 88 VAL A N 1
ATOM 651 C CA . VAL A 1 88 ? -12.204 -11.151 9.343 1.00 91.31 88 VAL A CA 1
ATOM 652 C C . VAL A 1 88 ? -13.026 -10.578 10.483 1.00 91.31 88 VAL A C 1
ATOM 654 O O . VAL A 1 88 ? -13.918 -9.752 10.274 1.00 91.31 88 VAL A O 1
ATOM 657 N N . VAL A 1 89 ? -12.715 -11.021 11.700 1.00 92.12 89 VAL A N 1
ATOM 658 C CA . VAL A 1 89 ? -13.319 -10.501 12.928 1.00 92.12 89 VAL A CA 1
ATOM 659 C C . VAL A 1 89 ? -12.594 -9.223 13.343 1.00 92.12 89 VAL A C 1
ATOM 661 O O . VAL A 1 89 ? -11.366 -9.180 13.342 1.00 92.12 89 VAL A O 1
ATOM 664 N N . ALA A 1 90 ? -13.355 -8.209 13.757 1.00 90.00 90 ALA A N 1
ATOM 665 C CA . ALA A 1 90 ? -12.844 -6.898 14.158 1.00 90.00 90 ALA A CA 1
ATOM 666 C C . ALA A 1 90 ? -11.709 -6.953 15.199 1.00 90.00 90 ALA A C 1
ATOM 668 O O . ALA A 1 90 ? -10.759 -6.183 15.120 1.00 90.00 90 ALA A O 1
ATOM 669 N N . SER A 1 91 ? -11.761 -7.905 16.135 1.00 90.50 91 SER A N 1
ATOM 670 C CA . SER A 1 91 ? -10.753 -8.075 17.190 1.00 90.50 91 SER A CA 1
ATOM 671 C C . SER A 1 91 ? -9.392 -8.579 16.700 1.00 90.50 91 SER A C 1
ATOM 673 O O . SER A 1 91 ? -8.425 -8.525 17.451 1.00 90.50 91 SER A O 1
ATOM 675 N N . ALA A 1 92 ? -9.314 -9.123 15.484 1.00 88.56 92 ALA A N 1
ATOM 676 C CA . ALA A 1 92 ? -8.069 -9.616 14.898 1.00 88.56 92 ALA A CA 1
ATOM 677 C C . ALA A 1 92 ? -7.351 -8.550 14.051 1.00 88.56 92 ALA A C 1
ATOM 679 O O . ALA A 1 92 ? -6.248 -8.799 13.561 1.00 88.56 92 ALA A O 1
ATOM 680 N N . ILE A 1 93 ? -7.977 -7.386 13.843 1.00 91.75 93 ILE A N 1
ATOM 681 C CA . ILE A 1 93 ? -7.463 -6.347 12.954 1.00 91.75 93 ILE A CA 1
ATOM 682 C C . ILE A 1 93 ? -6.579 -5.387 13.742 1.00 91.75 93 ILE A C 1
ATOM 684 O O . ILE A 1 93 ? -7.026 -4.725 14.673 1.00 91.75 93 ILE A O 1
ATOM 688 N N . ASN A 1 94 ? -5.331 -5.275 13.294 1.00 92.25 94 ASN A N 1
ATOM 689 C CA . ASN A 1 94 ? -4.352 -4.307 13.774 1.00 92.25 94 ASN A CA 1
ATOM 690 C C . ASN A 1 94 ? -3.847 -3.460 12.598 1.00 92.25 94 ASN A C 1
ATOM 692 O O . ASN A 1 94 ? -4.025 -3.840 11.439 1.00 92.25 94 ASN A O 1
ATOM 696 N N . M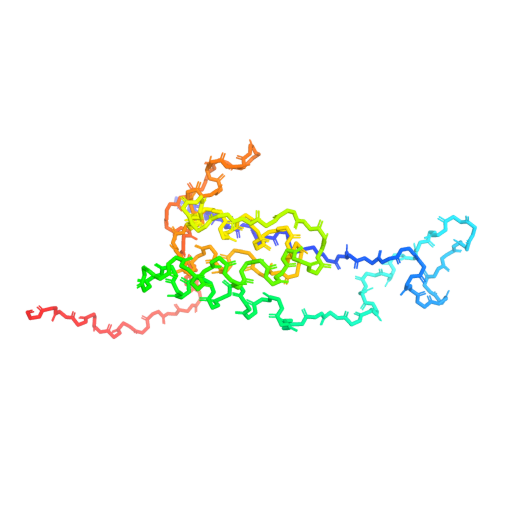ET A 1 95 ? -3.118 -2.374 12.878 1.00 91.19 95 MET A N 1
ATOM 697 C CA . MET A 1 95 ? -2.435 -1.594 11.832 1.00 91.19 95 MET A CA 1
ATOM 698 C C . MET A 1 95 ? -1.559 -2.492 10.945 1.00 91.19 95 MET A C 1
ATOM 700 O O . MET A 1 95 ? -1.560 -2.363 9.722 1.00 91.19 95 MET A O 1
ATOM 704 N N . ASP A 1 96 ? -0.879 -3.476 11.544 1.00 92.31 96 ASP A N 1
ATOM 705 C CA . ASP A 1 96 ? -0.068 -4.416 10.776 1.00 92.31 96 ASP A CA 1
ATOM 706 C C . ASP A 1 96 ? -0.896 -5.260 9.796 1.00 92.31 96 ASP A C 1
ATOM 708 O O . ASP A 1 96 ? -0.454 -5.480 8.669 1.00 92.31 96 ASP A O 1
ATOM 712 N N . TYR A 1 97 ? -2.113 -5.641 10.192 1.00 93.19 97 TYR A N 1
ATOM 713 C CA . TYR A 1 97 ? -3.056 -6.391 9.363 1.00 93.19 97 TYR A CA 1
ATOM 714 C C . TYR A 1 97 ? -3.561 -5.562 8.179 1.00 93.19 97 TYR A C 1
ATOM 716 O O . TYR A 1 97 ? -3.564 -6.042 7.049 1.00 93.19 97 TYR A O 1
ATOM 724 N N . ILE A 1 98 ? -3.938 -4.301 8.422 1.00 92.94 98 ILE A N 1
ATOM 725 C CA . ILE A 1 98 ? -4.373 -3.372 7.368 1.00 92.94 98 ILE A CA 1
ATOM 726 C C . ILE A 1 98 ? -3.261 -3.220 6.331 1.00 92.94 98 ILE A C 1
ATOM 728 O O . ILE A 1 98 ? -3.493 -3.349 5.132 1.00 92.94 98 ILE A O 1
ATOM 732 N N . LEU A 1 99 ? -2.030 -2.994 6.788 1.00 92.19 99 LEU A N 1
ATOM 733 C CA . LEU A 1 99 ? -0.871 -2.837 5.916 1.00 92.19 99 LEU A CA 1
ATOM 734 C C . LEU A 1 99 ? -0.541 -4.103 5.118 1.00 92.19 99 LEU A C 1
ATOM 736 O O . LEU A 1 99 ? -0.054 -3.988 3.994 1.00 92.19 99 LEU A O 1
ATOM 740 N N . ASP A 1 100 ? -0.798 -5.285 5.672 1.00 91.62 100 ASP A N 1
ATOM 741 C CA . ASP A 1 100 ? -0.596 -6.552 4.974 1.00 91.62 100 ASP A CA 1
ATOM 742 C C . ASP A 1 100 ? -1.702 -6.814 3.937 1.00 91.62 100 ASP A C 1
ATOM 744 O O . ASP A 1 100 ? -1.399 -7.251 2.826 1.00 91.62 100 ASP A O 1
ATOM 748 N N . GLU A 1 101 ? -2.962 -6.480 4.235 1.00 92.12 101 GLU A N 1
ATOM 749 C CA . GLU A 1 101 ? -4.056 -6.527 3.252 1.00 92.12 101 GLU A CA 1
ATOM 750 C C . GLU A 1 101 ? -3.839 -5.516 2.118 1.00 92.12 101 GLU A C 1
ATOM 752 O O . GLU A 1 101 ? -4.028 -5.864 0.952 1.00 92.12 101 GLU A O 1
ATOM 757 N N . ARG A 1 102 ? -3.334 -4.309 2.420 1.00 92.00 102 ARG A N 1
ATOM 758 C CA . ARG A 1 102 ? -2.923 -3.330 1.396 1.00 92.00 102 ARG A CA 1
ATOM 759 C C . ARG A 1 102 ? -1.898 -3.916 0.428 1.00 92.00 102 ARG A C 1
ATOM 761 O O . ARG A 1 102 ? -2.046 -3.753 -0.777 1.00 92.00 102 ARG A O 1
ATOM 768 N N . MET A 1 103 ? -0.893 -4.642 0.928 1.00 89.38 103 MET A N 1
ATOM 769 C CA . MET A 1 103 ? 0.112 -5.278 0.065 1.00 89.38 103 MET A CA 1
ATOM 770 C C . MET A 1 103 ? -0.460 -6.407 -0.801 1.00 89.38 103 MET A C 1
ATOM 772 O O . MET A 1 103 ? 0.016 -6.602 -1.917 1.00 89.38 103 MET A O 1
ATOM 776 N N . ARG A 1 104 ? -1.452 -7.157 -0.304 1.00 89.75 104 ARG A N 1
ATOM 777 C CA . ARG A 1 104 ? -2.116 -8.222 -1.077 1.00 89.75 104 ARG A CA 1
ATOM 778 C C . ARG A 1 104 ? -2.999 -7.652 -2.184 1.00 89.75 104 ARG A C 1
ATOM 780 O O . ARG A 1 104 ? -3.037 -8.216 -3.270 1.00 89.75 104 ARG A O 1
ATOM 787 N N . GLU A 1 105 ? -3.691 -6.554 -1.897 1.00 90.00 105 GLU A N 1
ATOM 788 C CA . GLU A 1 105 ? -4.651 -5.926 -2.804 1.00 90.00 105 GLU A CA 1
ATOM 789 C C . GLU A 1 105 ? -3.990 -5.014 -3.844 1.00 90.00 105 GLU A C 1
ATOM 791 O O . GLU A 1 105 ? -4.320 -5.071 -5.025 1.00 90.00 105 GLU A O 1
ATOM 796 N N . LEU A 1 106 ? -3.056 -4.167 -3.407 1.00 88.00 106 LEU A N 1
ATOM 797 C CA . LEU A 1 106 ? -2.419 -3.128 -4.221 1.00 88.00 106 LEU A CA 1
ATOM 798 C C . LEU A 1 106 ? -0.953 -3.453 -4.518 1.00 88.00 106 LEU A C 1
ATOM 800 O O . LEU A 1 106 ? -0.114 -2.557 -4.659 1.00 88.00 106 LEU A O 1
ATOM 804 N N . GLY A 1 107 ? -0.625 -4.744 -4.597 1.00 82.56 107 GLY A N 1
ATOM 805 C CA . GLY A 1 107 ? 0.709 -5.194 -4.969 1.00 82.56 107 GLY A CA 1
ATOM 806 C C . GLY A 1 107 ? 1.134 -4.552 -6.289 1.00 82.56 107 GLY A C 1
ATOM 807 O O . GLY A 1 107 ? 0.386 -4.594 -7.260 1.00 82.56 107 GLY A O 1
ATOM 808 N N . VAL A 1 108 ? 2.324 -3.943 -6.318 1.00 77.25 108 VAL A N 1
ATOM 809 C CA . VAL A 1 108 ? 2.904 -3.215 -7.472 1.00 77.25 108 VAL A CA 1
ATOM 810 C C . VAL A 1 108 ? 2.221 -1.885 -7.818 1.00 77.25 108 VAL A C 1
ATOM 812 O O . VAL A 1 108 ? 2.877 -0.985 -8.340 1.00 77.25 108 VAL A O 1
ATOM 815 N N . GLU A 1 109 ? 0.942 -1.723 -7.507 1.00 79.62 109 GLU A N 1
ATOM 816 C CA . GLU A 1 109 ? 0.181 -0.520 -7.847 1.00 79.62 109 GLU A CA 1
ATOM 817 C C . GLU A 1 109 ? 0.341 0.603 -6.811 1.00 79.62 109 GLU A C 1
ATOM 819 O O . GLU A 1 109 ? 0.411 1.782 -7.163 1.00 79.62 109 GLU A O 1
ATOM 824 N N . GLU A 1 110 ? 0.455 0.258 -5.526 1.00 83.31 110 GLU A N 1
ATOM 825 C CA . GLU A 1 110 ? 0.656 1.240 -4.463 1.00 83.31 110 GLU A CA 1
ATOM 826 C C . GLU A 1 110 ? 2.114 1.718 -4.410 1.00 83.31 110 GLU A C 1
ATOM 828 O O . GLU A 1 110 ? 3.066 0.931 -4.388 1.00 83.31 110 GLU A O 1
ATOM 833 N N . LYS A 1 111 ? 2.307 3.033 -4.237 1.00 83.31 111 LYS A N 1
ATOM 834 C CA . LYS A 1 111 ? 3.602 3.599 -3.830 1.00 83.31 111 LYS A CA 1
ATOM 835 C C . LYS A 1 111 ? 3.887 3.273 -2.358 1.00 83.31 111 LYS A C 1
ATOM 837 O O . LYS A 1 111 ? 3.870 4.149 -1.496 1.00 83.31 111 LYS A O 1
ATOM 842 N N . ARG A 1 112 ? 4.191 2.005 -2.075 1.00 85.94 112 ARG A N 1
ATOM 843 C CA . ARG A 1 112 ? 4.314 1.435 -0.724 1.00 85.94 112 ARG A CA 1
ATOM 844 C C . ARG A 1 112 ? 5.239 2.225 0.200 1.00 85.94 112 ARG A C 1
ATOM 846 O O . ARG A 1 112 ? 4.919 2.419 1.369 1.00 85.94 112 ARG A O 1
ATOM 853 N N . ALA A 1 113 ? 6.366 2.704 -0.323 1.00 82.50 113 ALA A N 1
ATOM 854 C CA . ALA A 1 113 ? 7.309 3.509 0.446 1.00 82.50 113 ALA A CA 1
ATOM 855 C C . ALA A 1 113 ? 6.675 4.816 0.950 1.00 82.50 113 ALA A C 1
ATOM 857 O O . ALA A 1 113 ? 6.893 5.177 2.099 1.00 82.50 113 ALA A O 1
ATOM 858 N N . LEU A 1 114 ? 5.853 5.492 0.136 1.00 86.06 114 LEU A N 1
ATOM 859 C CA . LEU A 1 114 ? 5.162 6.719 0.550 1.00 86.06 114 LEU A CA 1
ATOM 860 C C . LEU A 1 114 ? 4.182 6.445 1.691 1.00 86.06 114 LEU A C 1
ATOM 862 O O . LEU A 1 114 ? 4.186 7.175 2.678 1.00 86.06 114 LEU A O 1
ATOM 866 N N . THR A 1 115 ? 3.397 5.371 1.595 1.00 88.56 115 THR A N 1
ATOM 867 C CA . THR A 1 115 ? 2.467 4.960 2.657 1.00 88.56 115 THR A CA 1
ATOM 868 C C . THR A 1 115 ? 3.205 4.644 3.955 1.00 88.56 115 THR A C 1
ATOM 870 O O . THR A 1 115 ? 2.813 5.102 5.025 1.00 88.56 115 THR A O 1
ATOM 873 N N . LEU A 1 116 ? 4.312 3.902 3.871 1.00 89.56 116 LEU A N 1
ATOM 874 C CA . LEU A 1 116 ? 5.121 3.559 5.038 1.00 89.56 116 LEU A CA 1
ATOM 875 C C . LEU A 1 116 ? 5.835 4.772 5.646 1.00 89.56 116 LEU A C 1
ATOM 877 O O . LEU A 1 116 ? 5.929 4.859 6.866 1.00 89.56 116 LEU A O 1
ATOM 881 N N . MET A 1 117 ? 6.311 5.711 4.825 1.00 88.31 117 MET A N 1
ATOM 882 C CA . MET A 1 117 ? 6.902 6.968 5.296 1.00 88.31 117 MET A CA 1
ATOM 883 C C . MET A 1 117 ? 5.859 7.858 5.973 1.00 88.31 117 MET A C 1
ATOM 885 O O . MET A 1 117 ? 6.129 8.381 7.049 1.00 88.31 117 MET A O 1
ATOM 889 N N . ARG A 1 118 ? 4.645 7.960 5.408 1.00 89.62 118 ARG A N 1
ATOM 890 C CA . ARG A 1 118 ? 3.521 8.696 6.012 1.00 89.62 118 ARG A CA 1
ATOM 891 C C . ARG A 1 118 ? 3.190 8.185 7.416 1.00 89.62 118 ARG A C 1
ATOM 893 O O . ARG A 1 118 ? 2.907 8.987 8.295 1.00 89.62 118 ARG A O 1
ATOM 900 N N . LEU A 1 119 ? 3.259 6.870 7.622 1.00 89.12 119 LEU A N 1
ATOM 901 C CA . LEU A 1 119 ? 3.027 6.233 8.921 1.00 89.12 119 LEU A CA 1
ATOM 902 C C . LEU A 1 119 ? 4.276 6.180 9.820 1.00 89.12 119 LEU A C 1
ATOM 904 O O . LEU A 1 119 ? 4.186 5.745 10.963 1.00 89.12 119 LEU A O 1
ATOM 908 N N . GLY A 1 120 ? 5.456 6.564 9.323 1.00 89.31 120 GLY A N 1
ATOM 909 C CA . GLY A 1 120 ? 6.725 6.422 10.049 1.00 89.31 120 GLY A CA 1
ATOM 910 C C . GLY A 1 120 ? 7.186 4.970 10.253 1.00 89.31 120 GLY A C 1
ATOM 911 O O . GLY A 1 120 ? 8.090 4.712 11.049 1.00 89.31 120 GLY A O 1
ATOM 912 N N . LEU A 1 121 ? 6.597 4.017 9.527 1.00 90.31 121 LEU A N 1
ATOM 913 C CA . LEU A 1 121 ? 6.827 2.576 9.672 1.00 90.31 121 LEU A CA 1
ATOM 914 C C . LEU A 1 121 ? 7.822 2.008 8.648 1.00 90.31 121 LEU A C 1
ATOM 916 O O . LEU A 1 121 ? 8.073 0.803 8.650 1.00 90.31 121 LEU A O 1
ATOM 920 N N . LEU A 1 122 ? 8.397 2.839 7.768 1.00 88.00 122 LEU A N 1
ATOM 921 C CA . LEU A 1 122 ? 9.340 2.381 6.740 1.00 88.00 122 LEU A CA 1
ATOM 922 C C . LEU A 1 122 ? 10.551 1.675 7.365 1.00 88.00 122 LEU A C 1
ATOM 924 O O . LEU A 1 122 ? 10.868 0.553 6.974 1.00 88.00 122 LEU A O 1
ATOM 928 N N . TYR A 1 123 ? 11.187 2.304 8.356 1.00 88.12 123 TYR A N 1
ATOM 929 C CA . TYR A 1 123 ? 12.321 1.725 9.077 1.00 88.12 123 TYR A CA 1
ATOM 930 C C . TYR A 1 123 ? 11.988 0.360 9.700 1.00 88.12 123 TYR A C 1
ATOM 932 O O . TYR A 1 123 ? 12.678 -0.622 9.419 1.00 88.12 123 TYR A O 1
ATOM 940 N N . ASP A 1 124 ? 10.909 0.287 10.488 1.00 89.56 124 ASP A N 1
ATOM 941 C CA . ASP A 1 124 ? 10.504 -0.940 11.188 1.00 89.56 124 ASP A CA 1
ATOM 942 C C . ASP A 1 124 ? 10.208 -2.078 10.201 1.00 89.56 124 ASP A C 1
ATOM 944 O O . ASP A 1 124 ? 10.734 -3.186 10.321 1.00 89.56 124 ASP A O 1
ATOM 948 N N . A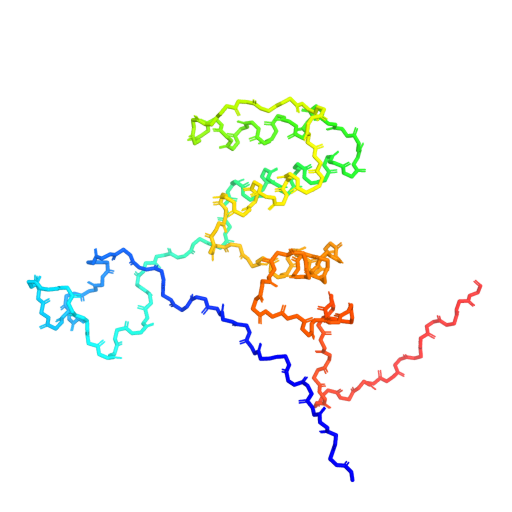RG A 1 125 ? 9.431 -1.788 9.152 1.00 88.19 125 ARG A N 1
ATOM 949 C CA . ARG A 1 125 ? 9.031 -2.791 8.159 1.00 88.19 125 ARG A CA 1
ATOM 950 C C . ARG A 1 125 ? 10.206 -3.308 7.340 1.00 88.19 125 ARG A C 1
ATOM 952 O O . ARG A 1 125 ? 10.302 -4.516 7.131 1.00 88.19 125 ARG A O 1
ATOM 959 N N . VAL A 1 126 ? 11.108 -2.438 6.890 1.00 86.31 126 VAL A N 1
ATOM 960 C CA . VAL A 1 126 ? 12.290 -2.891 6.143 1.00 86.31 126 VAL A CA 1
ATOM 961 C C . VAL A 1 126 ? 13.185 -3.731 7.046 1.00 86.31 126 VAL A C 1
ATOM 963 O O . VAL A 1 126 ? 13.609 -4.802 6.626 1.00 86.31 126 VAL A 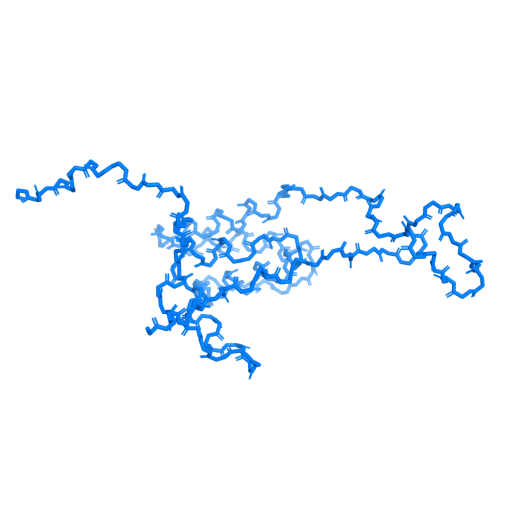O 1
ATOM 966 N N . LYS A 1 127 ? 13.412 -3.318 8.298 1.00 86.50 127 LYS A N 1
ATOM 967 C CA . LYS A 1 127 ? 14.279 -4.066 9.214 1.00 86.50 127 LYS A CA 1
ATOM 968 C C . LYS A 1 127 ? 13.709 -5.436 9.596 1.00 86.50 127 LYS A C 1
ATOM 970 O O . LYS A 1 127 ? 14.471 -6.384 9.753 1.00 86.50 127 LYS A O 1
ATOM 975 N N . ARG A 1 128 ? 12.383 -5.547 9.724 1.00 88.44 128 ARG A N 1
ATOM 976 C CA . ARG A 1 128 ? 11.688 -6.802 10.059 1.00 88.44 128 ARG A CA 1
ATOM 977 C C . ARG A 1 128 ? 11.587 -7.781 8.890 1.00 88.44 128 ARG A C 1
ATOM 979 O O . ARG A 1 128 ? 11.703 -8.981 9.111 1.00 88.44 128 ARG A O 1
ATOM 986 N N . PHE A 1 129 ? 11.324 -7.294 7.676 1.00 85.44 129 PHE A N 1
ATOM 987 C CA . PHE A 1 129 ? 10.910 -8.150 6.555 1.00 85.44 129 PHE A CA 1
ATOM 988 C C . PHE A 1 129 ? 11.919 -8.232 5.402 1.00 85.44 129 PHE A C 1
ATOM 990 O O . PHE A 1 129 ? 11.767 -9.091 4.535 1.00 85.44 129 PHE A O 1
ATOM 997 N N . ASN A 1 130 ? 12.948 -7.377 5.360 1.00 83.88 130 ASN A N 1
ATOM 998 C CA . ASN A 1 130 ? 13.949 -7.400 4.296 1.00 83.88 130 ASN A CA 1
ATOM 999 C C . ASN A 1 130 ? 15.218 -8.145 4.733 1.00 83.88 130 ASN A C 1
ATOM 1001 O O . ASN A 1 130 ? 16.015 -7.643 5.519 1.00 83.88 130 ASN A O 1
ATOM 1005 N N . THR A 1 131 ? 15.440 -9.338 4.180 1.00 84.00 131 THR A N 1
ATOM 1006 C CA . THR A 1 131 ? 16.646 -10.138 4.455 1.00 84.00 131 THR A CA 1
ATOM 1007 C C . THR A 1 131 ? 17.885 -9.646 3.707 1.00 84.00 131 THR A C 1
ATOM 1009 O O . THR A 1 131 ? 19.002 -9.944 4.121 1.00 84.00 131 THR A O 1
ATOM 1012 N N . TYR A 1 132 ? 17.706 -8.917 2.602 1.00 79.12 132 TYR A N 1
ATOM 1013 C CA . TYR A 1 132 ? 18.790 -8.509 1.705 1.00 79.12 132 TYR A CA 1
ATOM 1014 C C . TYR A 1 132 ? 19.363 -7.132 2.039 1.00 79.12 132 TYR A C 1
ATOM 1016 O O . TYR A 1 132 ? 20.543 -6.887 1.801 1.00 79.12 132 TYR A O 1
ATOM 1024 N N . TYR A 1 133 ? 18.546 -6.228 2.581 1.00 77.06 133 TYR A N 1
ATOM 1025 C CA . TYR A 1 133 ? 18.952 -4.861 2.893 1.00 77.06 133 TYR A CA 1
ATOM 1026 C C . TYR A 1 133 ? 18.734 -4.552 4.371 1.00 77.06 133 TYR A C 1
ATOM 1028 O O . TYR A 1 133 ? 17.599 -4.476 4.839 1.00 77.06 133 TYR A O 1
ATOM 1036 N N . ASN A 1 134 ? 19.839 -4.355 5.091 1.00 73.75 134 ASN A N 1
ATOM 1037 C CA . ASN A 1 134 ? 19.851 -4.186 6.544 1.00 73.75 134 ASN A CA 1
ATOM 1038 C C . ASN A 1 134 ? 20.373 -2.824 7.025 1.00 73.75 134 ASN A C 1
ATOM 1040 O O . ASN A 1 134 ? 20.195 -2.508 8.205 1.00 73.75 134 ASN A O 1
ATOM 1044 N N . ASP A 1 135 ? 20.934 -2.011 6.130 1.00 80.56 135 ASP A N 1
ATOM 1045 C CA . ASP A 1 135 ? 21.575 -0.723 6.441 1.00 80.56 135 ASP A CA 1
ATOM 1046 C C . ASP A 1 135 ? 20.587 0.458 6.430 1.00 80.56 135 ASP A C 1
ATOM 1048 O O . ASP A 1 135 ? 20.937 1.604 6.142 1.00 80.56 135 ASP A O 1
ATOM 1052 N N . ILE A 1 136 ? 19.315 0.189 6.737 1.00 81.00 136 ILE A N 1
ATOM 1053 C CA . ILE A 1 136 ? 18.300 1.231 6.861 1.00 81.00 136 ILE A CA 1
ATOM 1054 C C . ILE A 1 136 ? 18.455 1.973 8.197 1.00 81.00 136 ILE A C 1
ATOM 1056 O O . ILE A 1 136 ? 18.698 1.371 9.240 1.00 81.00 136 ILE A O 1
ATOM 1060 N N . ASN A 1 137 ? 18.284 3.293 8.177 1.00 84.31 137 ASN A N 1
ATOM 1061 C CA . ASN A 1 137 ? 18.301 4.163 9.349 1.00 84.31 137 ASN A CA 1
ATOM 1062 C C . ASN A 1 137 ? 16.929 4.836 9.525 1.00 84.31 137 ASN A C 1
ATOM 1064 O O . ASN A 1 137 ? 16.262 5.149 8.539 1.00 84.31 137 ASN A O 1
ATOM 1068 N N . GLN A 1 138 ? 16.525 5.105 10.769 1.00 83.94 138 GLN A N 1
ATOM 1069 C CA . GLN A 1 138 ? 15.257 5.761 11.109 1.00 83.94 138 GLN A CA 1
ATOM 1070 C C . GLN A 1 138 ? 15.062 7.115 10.399 1.00 83.94 138 GLN A C 1
ATOM 1072 O O . GLN A 1 138 ? 13.937 7.473 10.052 1.00 83.94 138 GLN A O 1
ATOM 1077 N N . LYS A 1 139 ? 16.155 7.832 10.092 1.00 81.62 139 LYS A N 1
ATOM 1078 C CA . LYS A 1 139 ? 16.143 9.087 9.315 1.00 81.62 139 LYS A CA 1
ATOM 1079 C C . LYS A 1 139 ? 15.514 8.944 7.919 1.00 81.62 139 LYS A C 1
ATOM 1081 O O . LYS A 1 139 ? 15.053 9.932 7.362 1.00 81.62 139 LYS A O 1
ATOM 1086 N N . PHE A 1 140 ? 15.480 7.732 7.359 1.00 81.12 140 PHE A N 1
ATOM 1087 C CA . PHE A 1 140 ? 14.916 7.455 6.033 1.00 81.12 140 PHE A CA 1
ATOM 1088 C C . PHE A 1 140 ? 13.387 7.337 6.019 1.00 81.12 140 PHE A C 1
ATOM 1090 O O . PHE A 1 140 ? 12.808 7.168 4.952 1.00 81.12 140 PHE A O 1
ATOM 1097 N N . ASN A 1 141 ? 12.718 7.476 7.169 1.00 82.44 141 ASN A N 1
ATOM 1098 C CA . ASN A 1 141 ? 11.268 7.677 7.206 1.00 82.44 141 ASN A CA 1
ATOM 1099 C C . ASN A 1 141 ? 10.838 8.996 6.532 1.00 82.44 141 ASN A C 1
ATOM 1101 O O . ASN A 1 141 ? 9.663 9.163 6.218 1.00 82.44 141 ASN A O 1
ATOM 1105 N N . LEU A 1 142 ? 11.774 9.926 6.319 1.00 82.50 142 LEU A N 1
ATOM 1106 C CA . LEU A 1 142 ? 11.556 11.188 5.626 1.00 82.50 142 LEU A CA 1
ATOM 1107 C C . LEU A 1 142 ? 12.398 11.253 4.353 1.00 82.50 142 LEU A C 1
ATOM 1109 O O . LEU A 1 142 ? 13.487 10.678 4.263 1.00 82.50 142 LEU A O 1
ATOM 1113 N N . TRP A 1 143 ? 11.914 12.027 3.384 1.00 73.50 143 TRP A N 1
ATOM 1114 C CA . TRP A 1 143 ? 12.693 12.359 2.200 1.00 73.50 143 TRP A CA 1
ATOM 1115 C C . TRP A 1 143 ? 13.870 13.256 2.570 1.00 73.50 143 TRP A C 1
ATOM 1117 O O . TRP A 1 143 ? 13.738 14.211 3.338 1.00 73.50 143 TRP A O 1
ATOM 1127 N N . ARG A 1 144 ? 15.036 12.957 1.995 1.00 74.56 144 ARG A N 1
ATOM 1128 C CA . ARG A 1 144 ? 16.204 13.826 2.124 1.00 74.56 144 ARG A CA 1
ATOM 1129 C C . ARG A 1 144 ? 16.015 15.055 1.236 1.00 74.56 144 ARG A C 1
ATOM 1131 O O . ARG A 1 144 ? 15.660 14.919 0.069 1.00 74.56 144 ARG A O 1
ATOM 1138 N N . ILE A 1 145 ? 16.326 16.228 1.775 1.00 74.44 145 ILE A N 1
ATOM 1139 C CA . ILE A 1 145 ? 16.389 17.473 1.004 1.00 74.44 145 ILE A CA 1
ATOM 1140 C C . ILE A 1 145 ? 17.572 17.383 0.020 1.00 74.44 145 ILE A C 1
ATOM 1142 O O . ILE A 1 145 ? 18.681 17.026 0.445 1.00 74.44 145 ILE A O 1
ATOM 1146 N N . PRO A 1 146 ? 17.374 17.663 -1.281 1.00 71.38 146 PRO A N 1
ATOM 1147 C CA . PRO A 1 146 ? 18.468 17.740 -2.240 1.00 71.38 146 PRO A CA 1
ATOM 1148 C C . PRO A 1 146 ? 19.521 18.763 -1.800 1.00 71.38 146 PRO A C 1
ATOM 1150 O O . PRO A 1 146 ? 19.197 19.889 -1.446 1.00 71.38 146 PRO A O 1
ATOM 1153 N N . VAL A 1 147 ? 20.804 18.401 -1.873 1.00 70.75 147 VAL A N 1
ATOM 1154 C CA . VAL A 1 147 ? 21.912 19.294 -1.463 1.00 70.75 147 VAL A CA 1
ATOM 1155 C C . VAL A 1 147 ? 21.978 20.566 -2.323 1.00 70.75 147 VAL A C 1
ATOM 1157 O O . VAL A 1 147 ? 22.485 21.589 -1.877 1.00 70.75 147 VAL A O 1
ATOM 1160 N N . SER A 1 148 ? 21.455 20.513 -3.550 1.00 76.50 148 SER A N 1
ATOM 1161 C CA . SER A 1 148 ? 21.361 21.661 -4.458 1.00 76.50 148 SER A CA 1
ATOM 1162 C C . SER A 1 148 ? 20.331 22.705 -4.032 1.00 76.50 148 SER A C 1
ATOM 1164 O O . SER A 1 148 ? 20.309 23.785 -4.611 1.00 76.50 148 SER A O 1
ATOM 1166 N N . GLU A 1 149 ? 19.456 22.384 -3.080 1.00 66.75 149 GLU A N 1
ATOM 1167 C CA . GLU A 1 149 ? 18.442 23.297 -2.574 1.00 66.75 149 GLU A CA 1
ATOM 1168 C C . GLU A 1 149 ? 19.001 24.010 -1.331 1.00 66.75 149 GLU A C 1
ATOM 1170 O O . GLU A 1 149 ? 19.100 23.400 -0.261 1.00 66.75 149 GLU A O 1
ATOM 1175 N N . PRO A 1 150 ? 19.440 25.281 -1.439 1.00 61.66 150 PRO A N 1
ATOM 1176 C CA . PRO A 1 150 ? 19.831 26.035 -0.263 1.00 61.66 150 PRO A CA 1
ATOM 1177 C C . PRO A 1 150 ? 18.582 26.230 0.592 1.00 61.66 150 PRO A C 1
ATOM 1179 O O . PRO A 1 150 ? 17.620 26.868 0.169 1.00 61.66 150 PRO A O 1
ATOM 1182 N N . VAL A 1 151 ? 18.597 25.681 1.806 1.00 59.12 151 VAL A N 1
ATOM 1183 C CA . VAL A 1 151 ? 17.585 25.980 2.818 1.00 59.12 151 VAL A CA 1
ATOM 1184 C C . VAL A 1 151 ? 17.695 27.478 3.093 1.00 59.12 151 VAL A C 1
ATOM 1186 O O . VAL A 1 151 ? 18.593 27.915 3.813 1.00 59.12 151 VAL A O 1
ATOM 1189 N N . LEU A 1 152 ? 16.826 28.286 2.482 1.00 57.00 152 LEU A N 1
ATOM 1190 C CA . LEU A 1 152 ? 16.613 29.658 2.913 1.00 57.00 152 LEU A CA 1
ATOM 1191 C C . LEU A 1 152 ? 16.074 29.526 4.335 1.00 57.00 152 LEU A C 1
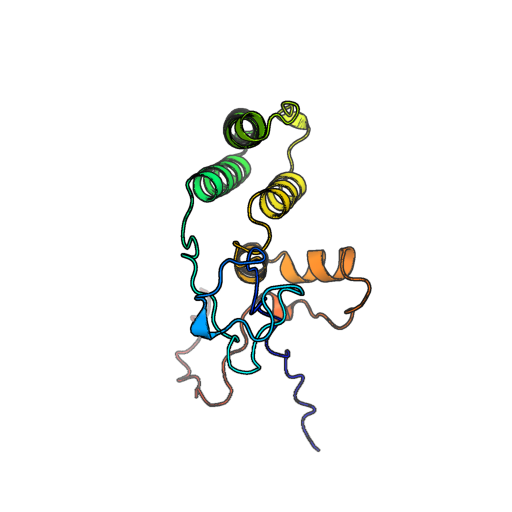ATOM 1193 O O . LEU A 1 152 ? 14.918 29.161 4.532 1.00 57.00 152 LEU A O 1
ATOM 1197 N N . SER A 1 153 ? 16.961 29.661 5.317 1.00 57.00 153 SER A N 1
ATOM 1198 C CA . SER A 1 153 ? 16.682 29.369 6.715 1.00 57.00 153 SER A CA 1
ATOM 1199 C C . SER A 1 153 ? 15.647 30.359 7.236 1.00 57.00 153 SER A C 1
ATOM 1201 O O . SER A 1 153 ? 15.993 31.402 7.791 1.00 57.00 153 SER A O 1
ATOM 1203 N N . LEU A 1 154 ? 14.367 30.051 7.049 1.00 58.84 154 LEU A N 1
ATOM 1204 C CA . LEU A 1 154 ? 13.331 30.619 7.886 1.00 58.84 154 LEU A CA 1
ATOM 1205 C C . LEU A 1 154 ? 13.622 30.107 9.300 1.00 58.84 154 LEU A C 1
ATOM 1207 O O . LEU A 1 154 ? 13.768 28.892 9.478 1.00 58.84 154 LEU A O 1
ATOM 1211 N N . PRO A 1 155 ? 13.809 31.004 10.282 1.00 56.34 155 PRO A N 1
ATOM 1212 C CA . PRO A 1 155 ? 14.116 30.595 11.640 1.00 56.34 155 PRO A CA 1
ATOM 1213 C C . PRO A 1 155 ? 13.026 29.631 12.107 1.00 56.34 155 PRO A C 1
ATOM 1215 O O . PRO A 1 155 ? 11.835 29.925 11.982 1.00 56.34 155 PRO A O 1
ATOM 1218 N N . LEU A 1 156 ? 13.442 28.459 12.597 1.00 55.28 156 LEU A N 1
ATOM 1219 C CA . LEU A 1 156 ? 12.537 27.518 13.249 1.00 55.28 156 LEU A CA 1
ATOM 1220 C C . LEU A 1 156 ? 11.758 28.299 14.317 1.00 55.28 156 LEU A C 1
ATOM 1222 O O . LEU A 1 156 ? 12.401 29.027 15.080 1.00 55.28 156 LEU A O 1
ATOM 1226 N N . PRO A 1 157 ? 10.418 28.199 14.381 1.00 46.16 157 PRO A N 1
ATOM 1227 C CA . PRO A 1 157 ? 9.672 28.840 15.448 1.00 46.16 157 PRO A CA 1
ATOM 1228 C C . PRO A 1 157 ? 10.178 28.265 16.769 1.00 46.16 157 PRO A C 1
ATOM 1230 O O . PRO A 1 157 ? 9.962 27.096 17.086 1.00 46.16 157 PRO A O 1
ATOM 1233 N N . THR A 1 158 ? 10.918 29.086 17.509 1.00 54.47 158 THR A N 1
ATOM 1234 C CA . THR A 1 158 ? 11.274 28.816 18.894 1.00 54.47 158 THR A CA 1
ATOM 1235 C C . THR A 1 158 ? 9.964 28.679 19.654 1.00 54.47 158 THR A C 1
ATOM 1237 O O . THR A 1 158 ? 9.176 29.622 19.702 1.00 54.47 158 THR A O 1
ATOM 1240 N N . THR A 1 159 ? 9.708 27.483 20.172 1.00 55.12 159 THR A N 1
ATOM 1241 C CA . THR A 1 159 ? 8.569 27.178 21.038 1.00 55.12 159 THR A CA 1
ATOM 1242 C C . THR A 1 159 ? 8.498 28.182 22.191 1.00 55.12 159 THR A C 1
ATOM 1244 O O . THR A 1 159 ? 9.517 28.419 22.844 1.00 55.12 159 THR A O 1
ATOM 1247 N N . VAL A 1 160 ? 7.309 28.752 22.413 1.00 46.69 160 VAL A N 1
ATOM 1248 C CA . VAL A 1 160 ? 6.906 29.393 23.679 1.00 46.69 160 VAL A CA 1
ATOM 1249 C C . VAL A 1 160 ? 6.513 28.306 24.668 1.00 46.69 160 VAL A C 1
ATOM 1251 O O . VAL A 1 160 ? 5.869 27.333 24.211 1.00 46.69 160 VAL A O 1
#

Mean predicted aligned error: 10.64 Å

Organism: NCBI:txid1295612

Sequence (160 aa):
MGSNIECSGFYAYQSKCTTPGGHPSNLIMNASTGLLKSTAGATYLDQYMFRLAETYLICAEAYMDLNNLNSVAADINTVRARSNASAVVASAINMDYILDERMRELGVEEKRALTLMRLGLLYDRVKRFNTYYNDINQKFNLWRIPVSEPVLSLPLPTTV

Nearest PDB structures (foldseek):
  4u1c-assembly1_A  TM=4.196E-01  e=4.198E+00  Saccharomyces cerevisiae S288C
  5ft9-assemb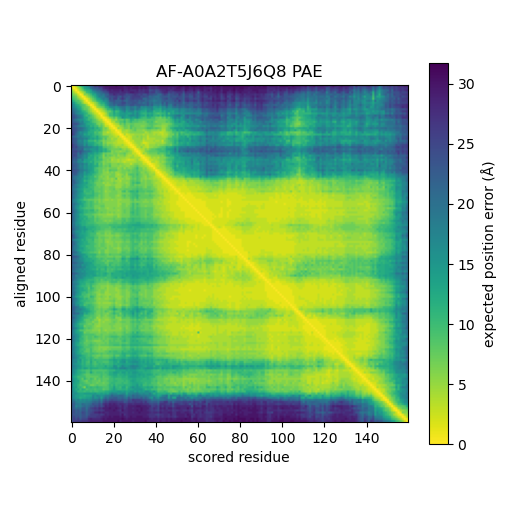ly1_A  TM=4.217E-01  e=9.453E+00  Arabidopsis thaliana

Foldseek 3Di:
DDDPPPPPPPDPQPQDDADQPQDPPVQQPDPVVSDGDPVRSHHPDDADLDDPLVVLLVVLVVCVVVVNLVSNQVSLVVQCVVVVHDRDDSVVDDPVNSLVSCCVRCPSRDPNLLVCLVVLNNQVCCCVPPPPDNPDDSVSSDDDDPPVDPPPCPDDPDDD

pLDDT: mean 78.89, std 15.36, range [34.12, 95.25]